Protein AF-A0A6L8I269-F1 (afdb_monomer_lite)

Structure (mmCIF, N/CA/C/O backbone):
data_AF-A0A6L8I269-F1
#
_entry.id   AF-A0A6L8I269-F1
#
loop_
_atom_site.group_PDB
_atom_site.id
_atom_site.type_symbol
_atom_site.label_atom_id
_atom_site.label_alt_id
_atom_site.label_comp_id
_atom_site.label_asym_id
_atom_site.label_entity_id
_atom_site.label_seq_id
_atom_site.pdbx_PDB_ins_code
_atom_site.Cartn_x
_atom_site.Cartn_y
_atom_site.Cartn_z
_atom_site.occupancy
_atom_site.B_iso_or_equiv
_atom_site.auth_seq_id
_atom_site.auth_comp_id
_atom_site.auth_asym_id
_atom_site.auth_atom_id
_atom_site.pdbx_PDB_model_num
ATOM 1 N N . MET A 1 1 ? 7.419 6.243 -29.966 1.00 48.81 1 MET A N 1
ATOM 2 C CA . MET A 1 1 ? 8.515 7.234 -30.049 1.00 48.81 1 MET A CA 1
ATOM 3 C C . MET A 1 1 ? 8.829 7.713 -28.636 1.00 48.81 1 MET A C 1
ATOM 5 O O . MET A 1 1 ? 7.966 8.327 -28.028 1.00 48.81 1 MET A O 1
ATOM 9 N N . GLN A 1 2 ? 9.992 7.366 -28.071 1.00 63.34 2 GLN A N 1
ATOM 10 C CA . GLN A 1 2 ? 10.485 8.017 -26.848 1.00 63.34 2 GLN A CA 1
ATOM 11 C C . GLN A 1 2 ? 11.105 9.352 -27.262 1.00 63.34 2 GLN A C 1
ATOM 13 O O . GLN A 1 2 ? 12.112 9.357 -27.960 1.00 63.34 2 GLN A O 1
ATOM 18 N N . THR A 1 3 ? 10.496 10.468 -26.867 1.00 68.25 3 THR A N 1
ATOM 19 C CA . THR A 1 3 ? 10.882 11.799 -27.364 1.00 68.25 3 THR A CA 1
ATOM 20 C C . THR A 1 3 ? 12.233 12.282 -26.811 1.00 68.25 3 THR A C 1
ATOM 22 O O . THR A 1 3 ? 12.860 13.129 -27.432 1.00 68.25 3 THR A O 1
ATOM 25 N N . TYR A 1 4 ? 12.724 11.707 -25.699 1.00 73.38 4 TYR A N 1
ATOM 26 C CA . TYR A 1 4 ? 14.024 12.038 -25.087 1.00 73.38 4 TYR A CA 1
ATOM 27 C C . TYR A 1 4 ? 14.638 10.806 -24.380 1.00 73.38 4 TYR A C 1
ATOM 29 O O . TYR A 1 4 ? 14.286 10.539 -23.228 1.00 73.38 4 TYR A O 1
ATOM 37 N N . PRO A 1 5 ? 15.490 10.001 -25.049 1.00 75.88 5 PRO A N 1
ATOM 38 C CA . PRO A 1 5 ? 16.078 8.768 -24.501 1.00 75.88 5 PRO A CA 1
ATOM 39 C C . PRO A 1 5 ? 17.049 9.006 -23.336 1.00 75.88 5 PRO A C 1
ATOM 41 O O . PRO A 1 5 ? 16.944 8.330 -22.313 1.00 75.88 5 PRO A O 1
ATOM 44 N N . ASP A 1 6 ? 17.915 10.012 -23.482 1.00 83.88 6 ASP A N 1
ATOM 45 C CA . ASP A 1 6 ? 19.083 10.254 -22.617 1.00 83.88 6 ASP A CA 1
ATOM 46 C C . ASP A 1 6 ? 18.875 11.396 -21.612 1.00 83.88 6 ASP A C 1
ATOM 48 O O . ASP A 1 6 ? 19.786 11.784 -20.884 1.00 83.88 6 ASP A O 1
ATOM 52 N N . ALA A 1 7 ? 17.668 11.966 -21.567 1.00 86.19 7 ALA A N 1
ATOM 53 C CA . ALA A 1 7 ? 17.349 13.061 -20.665 1.00 86.19 7 ALA A CA 1
ATOM 54 C C . ALA A 1 7 ? 17.232 12.558 -19.211 1.00 86.19 7 ALA A C 1
ATOM 56 O O . ALA A 1 7 ? 16.278 11.835 -18.896 1.00 86.19 7 ALA A O 1
ATOM 57 N N . PRO A 1 8 ? 18.115 12.985 -18.285 1.00 83.88 8 PRO A N 1
ATOM 58 C CA . PRO A 1 8 ? 18.091 12.506 -16.900 1.00 83.88 8 PRO A CA 1
ATOM 59 C C . PRO A 1 8 ? 16.817 12.933 -16.149 1.00 83.88 8 PRO A C 1
ATOM 61 O O . PRO A 1 8 ? 16.363 12.239 -15.242 1.00 83.88 8 PRO A O 1
ATOM 64 N N . TRP A 1 9 ? 16.181 14.037 -16.561 1.00 88.50 9 TRP A N 1
ATOM 65 C CA . TRP A 1 9 ? 14.955 14.566 -15.951 1.00 88.50 9 TRP A CA 1
ATOM 66 C C . TRP A 1 9 ? 13.683 13.784 -16.313 1.00 88.50 9 TRP A C 1
ATOM 68 O O . TRP A 1 9 ? 12.648 13.969 -15.670 1.00 88.50 9 TRP A O 1
ATOM 78 N N . ARG A 1 10 ? 13.732 12.890 -17.312 1.00 89.50 10 ARG A N 1
ATOM 79 C CA . ARG A 1 10 ? 12.554 12.147 -17.789 1.00 89.50 10 ARG A CA 1
ATOM 80 C C . ARG A 1 10 ? 11.895 11.328 -16.680 1.00 89.50 10 ARG A C 1
ATOM 82 O O . ARG A 1 10 ? 10.671 11.293 -16.593 1.00 89.50 10 ARG A O 1
ATOM 89 N N . TYR A 1 11 ? 12.697 10.698 -15.821 1.00 88.50 11 TYR A N 1
ATOM 90 C CA . TYR A 1 11 ? 12.182 9.920 -14.694 1.00 88.50 11 TYR A CA 1
ATOM 91 C C . TYR A 1 11 ? 11.537 10.812 -13.630 1.00 88.50 11 TYR A C 1
ATOM 93 O O . TYR A 1 11 ? 10.474 10.469 -13.124 1.00 88.50 11 TYR A O 1
ATOM 101 N N . ALA A 1 12 ? 12.120 11.982 -13.346 1.00 90.50 12 ALA A N 1
ATOM 102 C CA . ALA A 1 12 ? 11.536 12.938 -12.408 1.00 90.50 12 ALA A CA 1
ATOM 103 C C . ALA A 1 12 ? 10.151 13.407 -12.883 1.00 90.50 12 ALA A C 1
ATOM 105 O O . ALA A 1 12 ? 9.196 13.380 -12.112 1.00 90.50 12 ALA A O 1
ATOM 106 N N . VAL A 1 13 ? 10.015 13.738 -14.173 1.00 91.88 13 VAL A N 1
ATOM 107 C CA . VAL A 1 13 ? 8.730 14.145 -14.765 1.00 91.88 13 VAL A CA 1
ATOM 108 C C . VAL A 1 13 ? 7.716 12.998 -14.792 1.00 91.88 13 VAL A C 1
ATOM 110 O O . VAL A 1 13 ? 6.536 13.220 -14.525 1.00 91.88 13 VAL A O 1
ATOM 113 N N . ALA A 1 14 ? 8.159 11.769 -15.067 1.00 91.31 14 ALA A N 1
ATOM 114 C CA . ALA A 1 14 ? 7.287 10.595 -15.053 1.00 91.31 14 ALA A CA 1
ATOM 115 C C . ALA A 1 14 ? 6.715 10.288 -13.654 1.00 91.31 14 ALA A C 1
ATOM 117 O O . ALA A 1 14 ? 5.621 9.735 -13.555 1.00 91.31 14 ALA A O 1
ATOM 118 N N . VAL A 1 15 ? 7.426 10.661 -12.583 1.00 92.50 15 VAL A N 1
ATOM 119 C CA . VAL A 1 15 ? 7.004 10.457 -11.186 1.00 92.50 15 VAL A CA 1
ATOM 120 C C . VAL A 1 15 ? 6.164 11.624 -10.649 1.00 92.50 15 VAL A C 1
ATOM 122 O O . VAL A 1 15 ? 5.482 11.456 -9.644 1.00 92.50 15 VAL A O 1
ATOM 125 N N . THR A 1 16 ? 6.105 12.776 -11.325 1.00 94.94 16 THR A N 1
ATOM 126 C CA . THR A 1 16 ? 5.291 13.942 -10.917 1.00 94.94 16 THR A CA 1
ATOM 127 C C . THR A 1 16 ? 3.844 13.607 -10.505 1.00 94.94 16 THR A C 1
ATOM 129 O O . THR A 1 16 ? 3.394 14.134 -9.484 1.00 94.94 16 THR A O 1
ATOM 132 N N . PRO A 1 17 ? 3.106 12.698 -11.185 1.00 93.00 17 PRO A N 1
ATOM 133 C CA . PRO A 1 17 ? 1.753 12.314 -10.766 1.00 93.00 17 PRO A CA 1
ATOM 134 C C . PRO A 1 17 ? 1.684 11.624 -9.393 1.00 93.00 17 PRO A C 1
ATOM 136 O O . PRO A 1 17 ? 0.595 11.443 -8.854 1.00 93.00 17 PRO A O 1
ATOM 139 N N . MET A 1 18 ? 2.823 11.223 -8.820 1.00 94.12 18 MET A N 1
ATOM 140 C CA . MET A 1 18 ? 2.924 10.606 -7.497 1.00 94.12 18 MET A CA 1
ATOM 141 C C . MET A 1 18 ? 2.971 11.629 -6.354 1.00 94.12 18 MET A C 1
ATOM 143 O O . MET A 1 18 ? 2.751 11.262 -5.205 1.00 94.12 18 MET A O 1
ATOM 147 N N . ILE A 1 19 ? 3.200 12.919 -6.626 1.00 94.19 19 ILE A N 1
ATOM 148 C CA . ILE A 1 19 ? 3.261 13.955 -5.578 1.00 94.19 19 ILE A CA 1
ATOM 149 C C . ILE A 1 19 ? 1.962 14.018 -4.745 1.00 94.19 19 ILE A C 1
ATOM 151 O O . ILE A 1 19 ? 2.052 13.991 -3.514 1.00 94.19 19 ILE A O 1
ATOM 155 N N . PRO A 1 20 ? 0.752 14.019 -5.347 1.00 94.75 20 PRO A N 1
ATOM 156 C CA . PRO A 1 20 ? -0.498 13.983 -4.586 1.00 94.75 20 PRO A CA 1
ATOM 157 C C . PRO A 1 20 ? -0.627 12.764 -3.661 1.00 94.75 20 PRO A C 1
ATOM 159 O O . PRO A 1 20 ? -1.231 12.865 -2.593 1.00 94.75 20 PRO A O 1
ATOM 162 N N . TRP A 1 21 ? -0.029 11.623 -4.021 1.00 94.38 21 TRP A N 1
ATOM 163 C CA . TRP A 1 21 ? -0.115 10.396 -3.226 1.00 94.38 21 TRP A CA 1
ATOM 164 C C . TRP A 1 21 ? 0.522 10.531 -1.845 1.00 94.38 21 TRP A C 1
ATOM 166 O O . TRP A 1 21 ? 0.018 9.948 -0.888 1.00 94.38 21 TRP A O 1
ATOM 176 N N . VAL A 1 22 ? 1.562 11.353 -1.698 1.00 94.12 22 VAL A N 1
ATOM 177 C CA . VAL A 1 22 ? 2.181 11.622 -0.390 1.00 94.12 22 VAL A CA 1
ATOM 178 C C . VAL A 1 22 ? 1.165 12.246 0.574 1.00 94.12 22 VAL A C 1
ATOM 180 O O . VAL A 1 22 ? 1.066 11.848 1.737 1.00 94.12 22 VAL A O 1
ATOM 183 N N . PHE A 1 23 ? 0.344 13.176 0.078 1.00 96.12 23 PHE A N 1
ATOM 184 C CA . PHE A 1 23 ? -0.720 13.797 0.867 1.00 96.12 23 PHE A CA 1
ATOM 185 C C . PHE A 1 23 ? -1.838 12.809 1.198 1.00 96.12 23 PHE A C 1
ATOM 187 O O . PHE A 1 23 ? -2.338 12.817 2.324 1.00 96.12 23 PHE A O 1
ATOM 194 N N . ILE A 1 24 ? -2.191 11.927 0.255 1.00 95.94 24 ILE A N 1
ATOM 195 C CA . ILE A 1 24 ? -3.180 10.861 0.471 1.00 95.94 24 ILE A CA 1
ATOM 196 C C . ILE A 1 24 ? -2.722 9.934 1.598 1.00 95.94 24 ILE A C 1
ATOM 198 O O . ILE A 1 24 ? -3.495 9.679 2.519 1.00 95.94 24 ILE A O 1
ATOM 202 N N . VAL A 1 25 ? -1.461 9.492 1.589 1.00 95.00 25 VAL A N 1
ATOM 203 C CA . VAL A 1 25 ? -0.899 8.654 2.662 1.00 95.00 25 VAL A CA 1
ATOM 204 C C . VAL A 1 25 ? -0.986 9.371 4.011 1.00 95.00 25 VAL A C 1
ATOM 206 O O . VAL A 1 25 ? -1.460 8.794 4.989 1.00 95.00 25 VAL A O 1
ATOM 209 N N . GLY A 1 26 ? -0.608 10.651 4.075 1.00 95.88 26 GLY A N 1
ATOM 210 C CA . GLY A 1 26 ? -0.712 11.440 5.306 1.00 95.88 26 GLY A CA 1
ATOM 211 C C . GLY A 1 26 ? -2.153 11.607 5.807 1.00 95.88 26 GLY A C 1
ATOM 212 O O . GLY A 1 26 ? -2.409 11.533 7.012 1.00 95.88 26 GLY A O 1
ATOM 213 N N . ALA A 1 27 ? -3.108 11.813 4.898 1.00 96.38 27 ALA A N 1
ATOM 214 C CA . ALA A 1 27 ? -4.531 11.884 5.223 1.00 96.38 27 ALA A CA 1
ATOM 215 C C . ALA A 1 27 ? -5.062 10.540 5.739 1.00 96.38 27 ALA A C 1
ATOM 217 O O . ALA A 1 27 ? -5.767 10.511 6.746 1.00 96.38 27 ALA A O 1
ATOM 218 N N . TYR A 1 28 ? -4.659 9.438 5.108 1.00 94.25 28 TYR A N 1
ATOM 219 C CA . TYR A 1 28 ? -5.035 8.081 5.486 1.00 94.25 28 TYR A CA 1
ATOM 220 C C . TYR A 1 28 ? -4.510 7.723 6.882 1.00 94.25 28 TYR A C 1
ATOM 222 O O . TYR A 1 28 ? -5.280 7.329 7.752 1.00 94.25 28 TYR A O 1
ATOM 230 N N . VAL A 1 29 ? -3.229 7.977 7.167 1.00 95.06 29 VAL A N 1
ATOM 231 C CA . VAL A 1 29 ? -2.654 7.759 8.508 1.00 95.06 29 VAL A CA 1
ATOM 232 C C . VAL A 1 29 ? -3.382 8.590 9.567 1.00 95.06 29 VAL A C 1
ATOM 234 O O . VAL A 1 29 ? -3.672 8.096 10.657 1.00 95.06 29 VAL A O 1
ATOM 237 N N . ARG A 1 30 ? -3.716 9.850 9.261 1.00 95.19 30 ARG A N 1
ATOM 238 C CA . ARG A 1 30 ? -4.487 10.708 10.171 1.00 95.19 30 ARG A CA 1
ATOM 239 C C . ARG A 1 30 ? -5.897 10.172 10.417 1.00 95.19 30 ARG A C 1
ATOM 241 O O . ARG A 1 30 ? -6.372 10.276 11.542 1.00 95.19 30 ARG A O 1
ATOM 248 N N . TYR A 1 31 ? -6.543 9.625 9.392 1.00 95.00 31 TYR A N 1
ATOM 249 C CA . TYR A 1 31 ? -7.858 9.001 9.499 1.00 95.00 31 TYR A CA 1
ATOM 250 C C . TYR A 1 31 ? -7.824 7.792 10.443 1.00 95.00 31 TYR A C 1
ATOM 252 O O . TYR A 1 31 ? -8.576 7.774 11.413 1.00 95.00 31 TYR A O 1
ATOM 260 N N . TYR A 1 32 ? -6.878 6.865 10.257 1.00 92.88 32 TYR A N 1
ATOM 261 C CA . TYR A 1 32 ? -6.727 5.691 11.129 1.00 92.88 32 TYR A CA 1
ATOM 262 C C . TYR A 1 32 ? -6.426 6.041 12.585 1.00 92.88 32 TYR A C 1
ATOM 264 O O . TYR A 1 32 ? -6.964 5.415 13.488 1.00 92.88 32 TYR A O 1
ATOM 272 N N . ARG A 1 33 ? -5.609 7.071 12.833 1.00 92.38 33 ARG A N 1
ATOM 273 C CA . ARG A 1 33 ? -5.299 7.538 14.198 1.00 92.38 33 ARG A CA 1
ATOM 274 C C . ARG A 1 33 ? -6.490 8.158 14.933 1.00 92.38 33 ARG A C 1
ATOM 276 O O . ARG A 1 33 ? -6.394 8.385 16.131 1.00 92.38 33 ARG A O 1
ATOM 283 N N . ARG A 1 34 ? -7.560 8.513 14.218 1.00 95.06 34 ARG A N 1
ATOM 284 C CA . ARG A 1 34 ? -8.795 9.076 14.787 1.00 95.06 34 ARG A CA 1
ATOM 285 C C . ARG A 1 34 ? -9.913 8.040 14.908 1.00 95.06 34 ARG A C 1
ATOM 287 O O . ARG A 1 34 ? -10.993 8.393 15.370 1.00 95.06 34 ARG A O 1
ATOM 294 N N . MET A 1 35 ? -9.682 6.810 14.451 1.00 94.62 35 MET A N 1
ATOM 295 C CA . MET A 1 35 ? -10.624 5.712 14.627 1.00 94.62 35 MET A CA 1
ATOM 296 C C . MET A 1 35 ? -10.605 5.216 16.069 1.00 94.62 35 MET A C 1
ATOM 298 O O . MET A 1 35 ? -9.604 5.337 16.769 1.00 94.62 35 MET A O 1
ATOM 302 N N . ASP A 1 36 ? -11.725 4.631 16.477 1.00 94.12 36 ASP A N 1
ATOM 303 C CA . ASP A 1 36 ? -11.819 3.861 17.712 1.00 94.12 36 ASP A CA 1
ATOM 304 C C . ASP A 1 36 ? -10.853 2.656 17.683 1.00 94.12 36 ASP A C 1
ATOM 306 O O . ASP A 1 36 ? -10.560 2.102 16.616 1.00 94.12 36 ASP A O 1
ATOM 310 N N . GLU A 1 37 ? -10.379 2.229 18.853 1.00 93.19 37 GLU A N 1
ATOM 311 C CA . GLU A 1 37 ? -9.386 1.167 19.021 1.00 93.19 37 GLU A CA 1
ATOM 312 C C . GLU A 1 37 ? -9.842 -0.150 18.38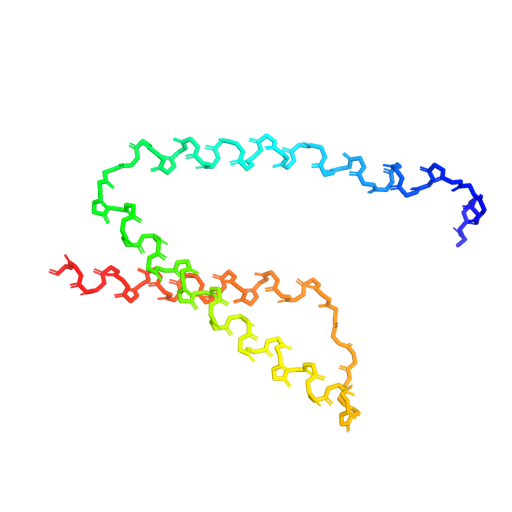6 1.00 93.19 37 GLU A C 1
ATOM 314 O O . GLU A 1 37 ? -9.044 -0.834 17.740 1.00 93.19 37 GLU A O 1
ATOM 319 N N . LEU A 1 38 ? -11.130 -0.496 18.518 1.00 92.06 38 LEU A N 1
ATOM 320 C CA . LEU A 1 38 ? -11.688 -1.716 17.928 1.00 92.06 38 LEU A CA 1
ATOM 321 C 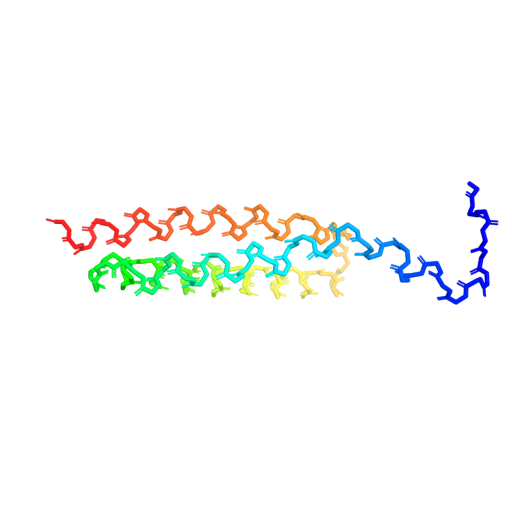C . LEU A 1 38 ? -11.583 -1.694 16.397 1.00 92.06 38 LEU A C 1
ATOM 323 O O . LEU A 1 38 ? -11.102 -2.646 15.781 1.00 92.06 38 LEU A O 1
ATOM 327 N N . HIS A 1 39 ? -11.977 -0.579 15.780 1.00 89.94 39 HIS A N 1
ATOM 328 C CA . HIS A 1 39 ? -11.915 -0.400 14.330 1.00 89.94 39 HIS A CA 1
ATOM 329 C C . HIS A 1 39 ? -10.469 -0.395 13.823 1.00 89.94 39 HIS A C 1
ATOM 331 O O . HIS A 1 39 ? -10.176 -0.978 12.776 1.00 89.94 39 HIS A O 1
ATOM 337 N N . GLN A 1 40 ? -9.550 0.220 14.574 1.00 93.44 40 GLN A N 1
ATOM 338 C CA . GLN A 1 40 ? -8.130 0.220 14.242 1.00 93.44 40 GLN A CA 1
ATOM 339 C C . GLN A 1 40 ? -7.536 -1.195 14.299 1.00 93.44 40 GLN A C 1
ATOM 341 O O . GLN A 1 40 ? -6.812 -1.580 13.381 1.00 93.44 40 GLN A O 1
ATOM 346 N N . ARG A 1 41 ? -7.870 -1.989 15.327 1.00 92.44 41 ARG A N 1
ATOM 347 C CA . ARG A 1 41 ? -7.433 -3.391 15.448 1.00 92.44 41 ARG A CA 1
ATOM 348 C C . ARG A 1 41 ? -7.945 -4.250 14.296 1.00 92.44 41 ARG A C 1
ATOM 350 O O . ARG A 1 41 ? -7.137 -4.886 13.628 1.00 92.44 41 ARG A O 1
ATOM 357 N N . MET A 1 42 ? -9.244 -4.191 13.994 1.00 92.56 42 MET A N 1
ATOM 358 C CA . MET A 1 42 ? -9.833 -4.926 12.864 1.00 92.56 42 MET A CA 1
ATOM 359 C C . MET A 1 42 ? -9.150 -4.584 11.537 1.00 92.56 42 MET A C 1
ATOM 361 O O . MET A 1 42 ? -8.870 -5.460 10.718 1.00 92.56 42 MET A O 1
ATOM 365 N N . ALA A 1 43 ? -8.882 -3.300 11.299 1.00 92.69 43 ALA A N 1
ATOM 366 C CA . ALA A 1 43 ? -8.256 -2.878 10.060 1.00 92.69 43 ALA A CA 1
ATOM 367 C C . ALA A 1 43 ? -6.779 -3.280 9.969 1.00 92.69 43 ALA A C 1
ATOM 369 O O . ALA A 1 43 ? -6.317 -3.616 8.879 1.00 92.6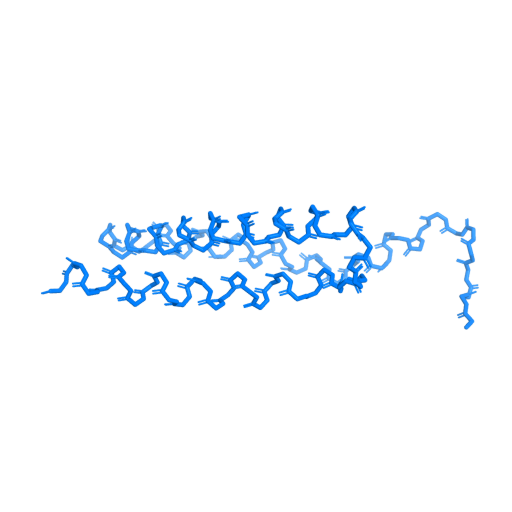9 43 ALA A O 1
ATOM 370 N N . LEU A 1 44 ? -6.052 -3.276 11.091 1.00 93.38 44 LEU A N 1
ATOM 371 C CA . LEU A 1 44 ? -4.682 -3.781 11.159 1.00 93.38 44 LEU A CA 1
ATOM 372 C C . LEU A 1 44 ? -4.626 -5.291 10.919 1.00 93.38 44 LEU A C 1
ATOM 374 O O . LEU A 1 44 ? -3.778 -5.734 10.153 1.00 93.38 44 LEU A O 1
ATOM 378 N N . GLU A 1 45 ? -5.542 -6.069 11.499 1.00 94.06 45 GLU A N 1
ATOM 379 C CA . GLU A 1 45 ? -5.665 -7.510 11.235 1.00 94.06 45 GLU A CA 1
ATOM 380 C C . GLU A 1 45 ? -5.936 -7.781 9.751 1.00 94.06 45 GLU A C 1
ATOM 382 O O . GLU A 1 45 ? -5.242 -8.579 9.117 1.00 94.06 45 GLU A O 1
ATOM 387 N N . ALA A 1 46 ? -6.891 -7.054 9.164 1.00 94.50 46 ALA A N 1
ATOM 388 C CA . ALA A 1 46 ? -7.204 -7.149 7.743 1.00 94.50 46 ALA A CA 1
ATOM 389 C C . ALA A 1 46 ? -6.001 -6.793 6.857 1.00 94.50 46 ALA A C 1
ATOM 391 O O . ALA A 1 46 ? -5.733 -7.472 5.865 1.00 94.50 46 ALA A O 1
ATOM 392 N N . PHE A 1 47 ? -5.273 -5.730 7.206 1.00 94.69 47 PHE A N 1
ATOM 393 C CA . PHE A 1 47 ? -4.087 -5.294 6.475 1.00 94.69 47 PHE A CA 1
ATOM 394 C C . PHE A 1 47 ? -2.937 -6.297 6.611 1.00 94.69 47 PHE A C 1
ATOM 396 O O . PHE A 1 47 ? -2.288 -6.612 5.618 1.00 94.69 47 PHE A O 1
ATOM 403 N N . ALA A 1 48 ? -2.714 -6.848 7.806 1.00 95.50 48 ALA A N 1
ATOM 404 C CA . ALA A 1 48 ? -1.699 -7.866 8.052 1.00 95.50 48 ALA A CA 1
ATOM 405 C C . ALA A 1 48 ? -1.972 -9.139 7.239 1.00 95.50 48 ALA A C 1
ATOM 407 O O . ALA A 1 48 ? -1.059 -9.663 6.599 1.00 95.50 48 ALA A O 1
ATOM 408 N N . PHE A 1 49 ? -3.230 -9.590 7.191 1.00 95.38 49 PHE A N 1
ATOM 409 C CA . PHE A 1 49 ? -3.640 -10.710 6.346 1.00 95.38 49 PHE A CA 1
ATOM 410 C C . PHE A 1 49 ? -3.394 -10.419 4.861 1.00 95.38 49 PHE A C 1
ATOM 412 O O . PHE A 1 49 ? -2.788 -11.230 4.160 1.00 95.38 49 PHE A O 1
ATOM 419 N N . ALA A 1 50 ? -3.810 -9.241 4.387 1.00 96.94 50 ALA A N 1
ATOM 420 C CA . ALA A 1 50 ? -3.608 -8.832 3.003 1.00 96.94 50 ALA A CA 1
ATOM 421 C C . ALA A 1 50 ? -2.133 -8.782 2.621 1.00 96.94 50 ALA A C 1
ATOM 423 O O . ALA A 1 50 ? -1.744 -9.288 1.570 1.00 96.94 50 ALA A O 1
ATOM 424 N N . PHE A 1 51 ? -1.314 -8.195 3.488 1.00 96.69 51 PHE A N 1
ATOM 425 C CA . PHE A 1 51 ? 0.119 -8.062 3.302 1.00 96.69 51 PHE A CA 1
ATOM 426 C C . PHE A 1 51 ? 0.798 -9.433 3.242 1.00 96.69 51 PHE A C 1
ATOM 428 O O . PHE A 1 51 ? 1.486 -9.728 2.265 1.00 96.69 51 PHE A O 1
ATOM 435 N N . ALA A 1 52 ? 0.553 -10.297 4.232 1.00 96.56 52 ALA A N 1
ATOM 436 C CA . ALA A 1 52 ? 1.142 -11.632 4.289 1.00 96.56 52 ALA A CA 1
ATOM 437 C C . ALA A 1 52 ? 0.692 -12.511 3.111 1.00 96.56 52 ALA A C 1
ATOM 439 O O . ALA A 1 52 ? 1.522 -13.151 2.467 1.00 96.56 52 ALA A O 1
ATOM 440 N N . GLY A 1 53 ? -0.604 -12.500 2.782 1.00 96.88 53 GLY A N 1
ATOM 441 C CA . GLY A 1 53 ? -1.144 -13.244 1.646 1.00 96.88 53 GLY A CA 1
ATOM 442 C C . GLY A 1 53 ? -0.600 -12.744 0.306 1.00 96.88 53 GLY A C 1
ATOM 443 O O . GLY A 1 53 ? -0.237 -13.549 -0.549 1.00 96.88 53 GLY A O 1
ATOM 444 N N . THR A 1 54 ? -0.466 -11.425 0.135 1.00 96.69 54 THR A N 1
ATOM 445 C CA . THR A 1 54 ? 0.126 -10.847 -1.080 1.00 96.69 54 THR A CA 1
ATOM 446 C C . THR A 1 54 ? 1.590 -11.244 -1.199 1.00 96.69 54 THR A C 1
ATOM 448 O O . THR A 1 54 ? 1.988 -11.698 -2.263 1.00 96.69 54 THR A O 1
ATOM 451 N N . ALA A 1 55 ? 2.377 -11.130 -0.122 1.00 95.62 55 ALA A N 1
ATOM 452 C CA . ALA A 1 55 ? 3.788 -11.516 -0.112 1.00 95.62 55 ALA A CA 1
ATOM 453 C C . ALA A 1 55 ? 3.983 -13.003 -0.441 1.00 95.62 55 ALA A C 1
ATOM 455 O O . ALA A 1 55 ? 4.840 -13.351 -1.251 1.00 95.62 55 ALA A O 1
ATOM 456 N N . LEU A 1 56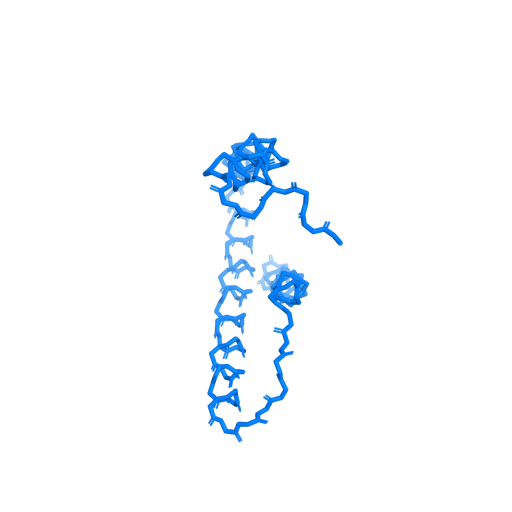 ? 3.153 -13.882 0.130 1.00 96.88 56 LEU A N 1
ATOM 457 C CA . LEU A 1 56 ? 3.176 -15.309 -0.182 1.00 96.88 56 LEU A CA 1
ATOM 458 C C . LEU A 1 56 ? 2.937 -15.550 -1.679 1.00 96.88 56 LEU A C 1
ATOM 460 O O . LEU A 1 56 ? 3.698 -16.278 -2.316 1.00 96.88 56 LEU A O 1
ATOM 464 N N . LEU A 1 57 ? 1.911 -14.920 -2.258 1.00 95.31 57 LEU A N 1
ATOM 465 C CA . LEU A 1 57 ? 1.553 -15.110 -3.665 1.00 95.31 57 LEU A CA 1
ATOM 466 C C . LEU A 1 57 ? 2.570 -14.488 -4.627 1.00 95.31 57 LEU A C 1
ATOM 468 O O . LEU A 1 57 ? 2.907 -15.114 -5.630 1.00 95.31 57 LEU A O 1
ATOM 472 N N . THR A 1 58 ? 3.093 -13.296 -4.336 1.00 93.81 58 THR A N 1
ATOM 473 C CA . THR A 1 58 ? 4.101 -12.649 -5.187 1.00 93.81 58 THR A CA 1
ATOM 474 C C . THR A 1 58 ? 5.428 -13.392 -5.149 1.00 93.81 58 THR A C 1
ATOM 476 O O . THR A 1 58 ? 6.041 -13.562 -6.199 1.00 93.81 58 THR A O 1
ATOM 479 N N . PHE A 1 59 ? 5.853 -13.907 -3.991 1.00 94.25 59 PHE A N 1
ATOM 480 C CA . PHE A 1 59 ? 7.035 -14.767 -3.916 1.00 94.25 59 PHE A CA 1
ATOM 481 C C . PHE A 1 59 ? 6.818 -16.096 -4.627 1.00 94.25 59 PHE A C 1
ATOM 483 O O . PHE A 1 59 ? 7.674 -16.496 -5.410 1.00 94.25 59 PHE A O 1
ATOM 490 N N . THR A 1 60 ? 5.661 -16.736 -4.437 1.00 94.56 60 THR A N 1
ATOM 491 C CA . THR A 1 60 ? 5.301 -17.947 -5.192 1.00 94.56 60 THR A CA 1
ATOM 492 C C . THR A 1 60 ? 5.399 -17.692 -6.695 1.00 94.56 60 THR A C 1
ATOM 494 O O . THR A 1 60 ? 6.020 -18.472 -7.413 1.00 94.56 60 THR A O 1
ATOM 497 N N . TYR A 1 61 ? 4.867 -16.563 -7.171 1.00 92.75 61 TYR A N 1
ATOM 498 C CA . TYR A 1 61 ? 4.966 -16.189 -8.578 1.00 92.75 61 TYR A CA 1
ATOM 499 C C . TYR A 1 61 ? 6.400 -15.888 -9.022 1.00 92.75 61 TYR A C 1
ATOM 501 O O . TYR A 1 61 ? 6.790 -16.284 -10.113 1.00 92.75 61 TYR A O 1
ATOM 509 N N . GLY A 1 62 ? 7.208 -15.243 -8.180 1.00 91.19 62 GLY A N 1
ATOM 510 C CA . GLY A 1 62 ? 8.630 -15.024 -8.451 1.00 91.19 62 GLY A CA 1
ATOM 511 C C . GLY A 1 62 ? 9.400 -16.334 -8.629 1.00 91.19 62 GLY A C 1
ATOM 512 O O . GLY A 1 62 ? 10.218 -16.448 -9.536 1.00 91.19 62 GLY A O 1
ATOM 513 N N . PHE A 1 63 ? 9.090 -17.360 -7.829 1.00 92.69 63 PHE A N 1
ATOM 514 C CA . PHE A 1 63 ? 9.647 -18.701 -8.024 1.00 92.69 63 PHE A CA 1
ATOM 515 C C . PHE A 1 63 ? 9.177 -19.352 -9.326 1.00 92.69 63 PHE A C 1
ATOM 517 O O . PHE A 1 63 ? 9.974 -19.984 -10.016 1.00 92.69 63 PHE A O 1
ATOM 524 N N . LEU A 1 64 ? 7.910 -19.163 -9.695 1.00 92.31 64 LEU A N 1
ATOM 525 C CA . LEU A 1 64 ? 7.384 -19.638 -10.974 1.00 92.31 64 LEU A CA 1
ATOM 526 C C . LEU A 1 64 ? 8.019 -18.911 -12.173 1.00 92.31 64 LEU A C 1
ATOM 528 O O . LEU A 1 64 ? 8.253 -19.545 -13.198 1.00 92.31 64 LEU A O 1
ATOM 532 N N . ASP A 1 65 ? 8.355 -17.623 -12.049 1.00 91.19 65 ASP A N 1
ATOM 533 C CA . ASP A 1 65 ? 9.081 -16.861 -13.080 1.00 91.19 65 ASP A CA 1
ATOM 534 C C . ASP A 1 65 ? 10.476 -17.468 -13.324 1.00 91.19 65 ASP A C 1
ATOM 536 O O . ASP A 1 65 ? 10.872 -17.658 -1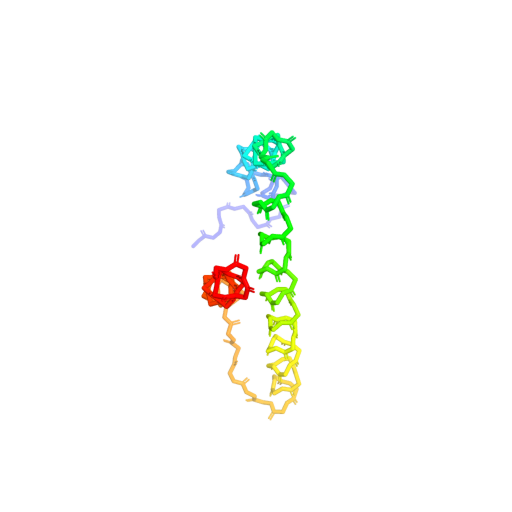4.474 1.00 91.19 65 ASP A O 1
ATOM 540 N N . PHE A 1 66 ? 11.178 -17.916 -12.270 1.00 89.50 66 PHE A N 1
ATOM 541 C CA . PHE A 1 66 ? 12.429 -18.679 -12.425 1.00 89.50 66 PHE A CA 1
ATOM 542 C C . PHE A 1 66 ? 12.241 -20.028 -13.142 1.00 89.50 66 PHE A C 1
ATOM 544 O O . PHE A 1 66 ? 13.179 -20.516 -13.770 1.00 89.50 66 PHE A O 1
ATOM 551 N N . ALA A 1 67 ? 11.044 -20.618 -13.082 1.00 93.06 67 ALA A N 1
ATOM 552 C CA . ALA A 1 67 ? 10.688 -21.851 -13.786 1.00 93.06 67 ALA A CA 1
ATOM 553 C C . ALA A 1 67 ? 10.142 -21.619 -15.214 1.00 93.06 67 ALA A C 1
ATOM 555 O O . ALA A 1 67 ? 9.775 -22.581 -15.888 1.00 93.06 67 ALA A O 1
ATOM 556 N N . GLY A 1 68 ? 10.092 -20.367 -15.690 1.00 91.62 68 GLY A N 1
ATOM 557 C CA . GLY A 1 68 ? 9.646 -20.012 -17.042 1.00 91.62 68 GLY A CA 1
ATOM 558 C C . GLY A 1 68 ? 8.169 -19.624 -17.160 1.00 91.62 68 GLY A C 1
ATOM 559 O O . GLY A 1 68 ? 7.628 -19.626 -18.268 1.00 91.62 68 GLY A O 1
ATOM 560 N N . ALA A 1 69 ? 7.497 -19.295 -16.051 1.00 90.75 69 ALA A N 1
ATOM 561 C CA . ALA A 1 69 ? 6.147 -18.739 -16.103 1.00 90.75 69 ALA A CA 1
ATOM 562 C C . ALA A 1 69 ? 6.109 -17.384 -16.851 1.00 90.75 69 ALA A C 1
ATOM 564 O O . ALA A 1 69 ? 7.114 -16.675 -16.916 1.00 90.75 69 ALA A O 1
ATOM 565 N N . PRO A 1 70 ? 4.958 -16.984 -17.425 1.00 90.00 70 PRO A N 1
ATOM 566 C CA . PRO A 1 70 ? 4.840 -15.711 -18.137 1.00 90.00 70 PRO A CA 1
ATOM 567 C C . PRO A 1 70 ? 5.128 -14.502 -17.237 1.00 90.00 70 PRO A C 1
ATOM 569 O O . PRO A 1 70 ? 4.762 -14.486 -16.068 1.00 90.00 70 PRO A O 1
ATOM 572 N N . ARG A 1 71 ? 5.690 -13.413 -17.763 1.00 87.12 71 ARG A N 1
ATOM 573 C CA . ARG A 1 71 ? 5.858 -12.196 -16.950 1.00 87.12 71 ARG A CA 1
ATOM 574 C C . ARG A 1 71 ? 4.527 -11.477 -16.752 1.00 87.12 71 ARG A C 1
ATOM 576 O O . ARG A 1 71 ? 3.914 -11.022 -17.716 1.00 87.12 71 ARG A O 1
ATOM 583 N N . ILE A 1 72 ? 4.107 -11.334 -15.496 1.00 88.44 72 ILE A N 1
ATOM 584 C CA . ILE A 1 72 ? 2.922 -10.557 -15.116 1.00 88.44 72 ILE A CA 1
ATOM 585 C C . ILE A 1 72 ? 3.334 -9.125 -14.781 1.00 88.44 72 ILE A C 1
ATOM 587 O O . ILE A 1 72 ? 4.400 -8.862 -14.227 1.00 88.44 72 ILE A O 1
ATOM 591 N N . ASN A 1 73 ? 2.465 -8.179 -15.125 1.00 90.12 73 ASN A N 1
ATOM 592 C CA . ASN A 1 73 ? 2.669 -6.781 -14.798 1.00 90.12 73 ASN A CA 1
ATOM 593 C C . ASN A 1 73 ? 2.487 -6.528 -13.287 1.00 90.12 73 ASN A C 1
ATOM 595 O O . ASN A 1 73 ? 1.479 -6.917 -12.702 1.00 90.12 73 ASN A O 1
ATOM 599 N N . TRP A 1 74 ? 3.410 -5.790 -12.669 1.00 87.75 74 TRP A N 1
ATOM 600 C CA . TRP A 1 74 ? 3.326 -5.355 -11.269 1.00 87.75 74 TRP A CA 1
ATOM 601 C C . TRP A 1 74 ? 2.023 -4.623 -10.917 1.00 87.75 74 TRP A C 1
ATOM 603 O O . TRP A 1 74 ? 1.596 -4.649 -9.765 1.00 87.75 74 TRP A O 1
ATOM 613 N N . TRP A 1 75 ? 1.335 -4.046 -11.907 1.00 91.00 75 TRP A N 1
ATOM 614 C CA . TRP A 1 75 ? -0.004 -3.475 -11.739 1.00 91.00 75 TRP A CA 1
ATOM 615 C C . TRP A 1 75 ? -1.044 -4.456 -11.171 1.00 91.00 75 TRP A C 1
ATOM 617 O O . TRP A 1 75 ? -1.980 -4.004 -10.523 1.00 91.00 75 TRP A O 1
ATOM 627 N N . PHE A 1 76 ? -0.880 -5.774 -11.344 1.00 91.12 76 PHE A N 1
ATOM 628 C CA . PHE A 1 76 ? -1.791 -6.787 -10.786 1.00 91.12 76 PHE A CA 1
ATOM 629 C C . PHE A 1 76 ? -1.591 -7.047 -9.287 1.00 91.12 76 PHE A C 1
ATOM 631 O O . PHE A 1 76 ? -2.494 -7.567 -8.630 1.00 91.12 76 PHE A O 1
ATOM 638 N N . VAL A 1 77 ? -0.451 -6.642 -8.720 1.00 93.56 77 VAL A N 1
ATOM 639 C CA . VAL A 1 77 ? -0.166 -6.822 -7.288 1.00 93.56 77 VAL A CA 1
ATOM 640 C C . VAL A 1 77 ? -1.107 -5.973 -6.436 1.00 93.56 77 VAL A C 1
ATOM 642 O O . VAL A 1 77 ? -1.571 -6.423 -5.392 1.00 93.56 77 VAL A O 1
ATOM 645 N N . TRP A 1 78 ? -1.442 -4.764 -6.893 1.00 93.00 78 TRP A N 1
ATOM 646 C CA . TRP A 1 78 ? -2.320 -3.874 -6.138 1.00 93.00 78 TRP A CA 1
ATOM 647 C C . TRP A 1 78 ? -3.769 -4.397 -6.047 1.00 93.00 78 TRP A C 1
ATOM 649 O O . TRP A 1 78 ? -4.268 -4.508 -4.927 1.00 93.00 78 TRP A O 1
ATOM 659 N N . PRO A 1 79 ? -4.437 -4.812 -7.147 1.00 94.69 79 PRO A N 1
ATOM 660 C CA . PRO A 1 79 ? -5.737 -5.482 -7.078 1.00 94.69 79 PRO A CA 1
ATOM 661 C C . PRO A 1 79 ? -5.723 -6.760 -6.239 1.00 94.69 79 PRO A C 1
ATOM 663 O O . PRO A 1 79 ? -6.674 -7.005 -5.500 1.00 94.69 79 PRO A O 1
ATOM 666 N N . LEU A 1 80 ? -4.649 -7.553 -6.316 1.00 95.62 80 LEU A N 1
ATOM 667 C CA . LEU A 1 80 ? -4.497 -8.755 -5.500 1.00 95.62 80 LEU A CA 1
ATOM 668 C C . LEU A 1 80 ? -4.499 -8.415 -4.004 1.00 95.62 80 LEU A C 1
ATOM 670 O O . LEU A 1 80 ? -5.269 -8.990 -3.234 1.00 95.62 80 LEU A O 1
ATOM 674 N N . MET A 1 81 ? -3.685 -7.437 -3.605 1.00 96.12 81 MET A N 1
ATOM 675 C CA . MET A 1 81 ? -3.631 -6.968 -2.224 1.00 96.12 81 MET A CA 1
ATOM 676 C 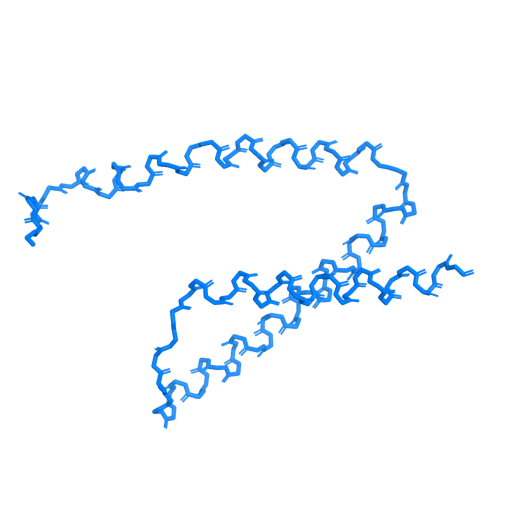C . MET A 1 81 ? -4.970 -6.379 -1.774 1.00 96.12 81 MET A C 1
ATOM 678 O O . MET A 1 81 ? -5.423 -6.672 -0.670 1.00 96.12 81 MET A O 1
ATOM 682 N N . ALA A 1 82 ? -5.638 -5.598 -2.628 1.00 95.31 82 ALA A N 1
ATOM 683 C CA . ALA A 1 82 ? -6.952 -5.033 -2.334 1.00 95.31 82 ALA A CA 1
ATOM 684 C C . ALA A 1 82 ? -8.013 -6.125 -2.116 1.00 95.31 82 ALA A C 1
ATOM 686 O O . ALA A 1 82 ? -8.786 -6.045 -1.162 1.00 95.31 82 ALA A O 1
ATOM 687 N N . ALA A 1 83 ? -8.021 -7.174 -2.944 1.00 96.56 83 ALA A N 1
ATOM 688 C CA . ALA A 1 83 ? -8.925 -8.310 -2.783 1.00 96.56 83 ALA A CA 1
ATOM 689 C C . ALA A 1 83 ? -8.681 -9.039 -1.453 1.00 96.56 83 ALA A C 1
ATOM 691 O O . ALA A 1 83 ? -9.624 -9.279 -0.697 1.00 96.56 83 ALA A O 1
ATOM 692 N N . LEU A 1 84 ? -7.417 -9.324 -1.123 1.00 96.06 84 LEU A N 1
ATOM 693 C CA . LEU A 1 84 ? -7.064 -9.955 0.149 1.00 96.06 84 LEU A CA 1
ATOM 694 C C . LEU A 1 84 ? -7.394 -9.067 1.353 1.00 96.06 84 LEU A C 1
ATOM 696 O O . LEU A 1 84 ? -7.823 -9.578 2.382 1.00 96.06 84 LEU A O 1
ATOM 700 N N . TRP A 1 85 ? -7.258 -7.747 1.228 1.00 95.62 85 TRP A N 1
ATOM 701 C CA . TRP A 1 85 ? -7.621 -6.796 2.278 1.00 95.62 85 TRP A CA 1
ATOM 702 C C . TRP A 1 85 ? -9.122 -6.747 2.538 1.00 95.62 85 TRP A C 1
ATOM 704 O O . TRP A 1 85 ? -9.544 -6.768 3.694 1.00 95.62 85 TRP A O 1
ATOM 714 N N . ILE A 1 86 ? -9.938 -6.768 1.483 1.00 94.25 86 ILE A N 1
ATOM 715 C CA . ILE A 1 86 ? -11.395 -6.866 1.606 1.00 94.25 86 ILE A CA 1
ATOM 716 C C . ILE A 1 86 ? -11.775 -8.169 2.321 1.00 94.25 86 ILE A C 1
ATOM 718 O O . ILE A 1 86 ? -12.550 -8.134 3.279 1.00 94.25 86 ILE A O 1
ATOM 722 N N . ILE A 1 87 ? -11.191 -9.301 1.909 1.00 93.81 87 ILE A N 1
ATOM 723 C CA . ILE A 1 87 ? -11.415 -10.613 2.537 1.00 93.81 87 ILE A CA 1
ATOM 724 C C . ILE A 1 87 ? -11.004 -10.582 4.014 1.00 93.81 87 ILE A C 1
ATOM 726 O O . ILE A 1 87 ? -11.803 -10.944 4.877 1.00 93.81 87 ILE A O 1
ATOM 730 N N . GLY A 1 88 ? -9.802 -10.084 4.318 1.00 91.19 88 GLY A N 1
ATOM 731 C CA . GLY A 1 88 ? -9.305 -9.930 5.685 1.00 91.19 88 GLY A CA 1
ATOM 732 C C . GLY A 1 88 ? -10.225 -9.060 6.542 1.00 91.19 88 GLY A C 1
ATOM 733 O O . GLY A 1 88 ? -10.501 -9.399 7.688 1.00 91.19 88 GLY A O 1
ATOM 734 N N . GLY A 1 89 ? -10.788 -7.992 5.971 1.00 90.50 89 GLY A N 1
ATOM 735 C CA . GLY A 1 89 ? -11.756 -7.126 6.644 1.00 90.50 89 GLY A CA 1
ATOM 736 C C . GLY A 1 89 ? -13.079 -7.824 6.959 1.00 90.50 89 GLY A C 1
ATOM 737 O O . GLY A 1 89 ? -13.646 -7.608 8.028 1.00 90.50 89 GLY A O 1
ATOM 738 N N . PHE A 1 90 ? -13.579 -8.683 6.067 1.00 90.75 90 PHE A N 1
ATOM 739 C CA . PHE A 1 90 ? -14.765 -9.499 6.348 1.00 90.75 90 PHE A CA 1
ATOM 740 C C . PHE A 1 90 ? -14.512 -10.531 7.449 1.00 90.75 90 PHE A C 1
ATOM 742 O O . PHE A 1 90 ? -15.357 -10.688 8.331 1.00 90.75 90 PHE A O 1
ATOM 749 N N . VAL A 1 91 ? -13.354 -11.194 7.423 1.00 89.00 91 VAL A N 1
ATOM 750 C CA . VAL A 1 91 ? -12.966 -12.178 8.443 1.00 89.00 91 VAL A CA 1
ATOM 751 C C . VAL A 1 91 ? -12.802 -11.510 9.808 1.00 89.00 91 VAL A C 1
ATOM 753 O O . VAL A 1 91 ? -13.395 -11.979 10.777 1.00 89.00 91 VAL A O 1
ATOM 756 N N . ALA A 1 92 ? -12.086 -10.383 9.875 1.00 88.25 92 ALA A N 1
ATOM 757 C CA . ALA A 1 92 ? -11.903 -9.628 11.111 1.00 88.25 92 ALA A CA 1
ATOM 758 C C . ALA A 1 92 ? -13.251 -9.165 11.681 1.00 88.25 92 ALA A C 1
ATOM 760 O O . ALA A 1 92 ? -13.541 -9.407 12.846 1.00 88.25 92 ALA A O 1
ATOM 761 N N . ARG A 1 93 ? -14.145 -8.596 10.859 1.00 85.69 93 ARG A N 1
ATOM 762 C CA . ARG A 1 93 ? -15.485 -8.193 11.326 1.00 85.69 93 ARG A CA 1
ATOM 763 C C . ARG A 1 93 ? -16.276 -9.344 11.944 1.00 85.69 93 ARG A C 1
ATOM 765 O O . ARG A 1 93 ? -16.915 -9.136 12.964 1.00 85.69 93 ARG A O 1
ATOM 772 N N . LYS A 1 94 ? -16.228 -10.542 11.353 1.00 82.94 94 LYS A N 1
ATOM 773 C CA . LYS A 1 94 ? -16.927 -11.723 11.886 1.00 82.94 94 LYS A CA 1
ATOM 774 C C . LYS A 1 94 ? -16.346 -12.201 13.223 1.00 82.94 94 LYS A C 1
ATOM 776 O O . LYS A 1 94 ? -17.062 -12.811 13.998 1.00 82.94 94 LYS A O 1
ATOM 781 N N . HIS A 1 95 ? -15.060 -11.971 13.473 1.00 80.75 95 HIS A N 1
ATOM 782 C CA . HIS A 1 95 ? -14.405 -12.402 14.708 1.00 80.75 95 HIS A CA 1
ATOM 783 C C . HIS A 1 95 ? -14.822 -11.568 15.933 1.00 80.75 95 HIS A C 1
ATOM 785 O O . HIS A 1 95 ? -14.785 -12.061 17.055 1.00 80.75 95 HIS A O 1
ATOM 791 N N . TRP A 1 96 ? -15.208 -10.310 15.717 1.00 74.94 96 TRP A N 1
ATOM 792 C CA . TRP A 1 96 ? -15.483 -9.331 16.774 1.00 74.94 96 TRP A CA 1
ATOM 793 C C . TRP A 1 96 ? -16.977 -8.949 16.905 1.00 74.94 96 TRP A C 1
ATOM 795 O O . TRP A 1 96 ? -17.297 -8.083 17.719 1.00 74.94 96 TRP A O 1
ATOM 805 N N . LEU A 1 97 ? -17.866 -9.557 16.105 1.00 71.25 97 LEU A N 1
ATOM 806 C CA . LEU A 1 97 ? -19.336 -9.463 16.184 1.00 71.25 97 LEU A CA 1
ATOM 807 C C . LEU A 1 97 ? -19.909 -10.734 16.816 1.00 71.25 97 LEU A C 1
ATOM 809 O O . LEU A 1 97 ? -20.839 -10.599 17.638 1.00 71.25 97 LEU A O 1
#

Foldseek 3Di:
DPPDDPDPCPVVVVCVVCPVVVVVVVVVVVVLVPDDPLVNVLQVQLLVQLVVVLVVVVVVVVVVVVVVDDDDDPVVSVVSSVVSSVVSSVVSVVVVD

Secondary structure (DSSP, 8-state):
--S-SS-TTHHHHHHGGGHHHHHHHHHHHHHHTTS-HHHHHHHHHHHHHHHHHHHHHHHHHHHHHHTTPPPPPGGGHHHHHHHHHHHHHHHHHHHH-

Radius of gyration: 18.5 Å; chains: 1; bounding box: 38×36×49 Å

Sequence (97 aa):
MQTYPDAPWRYAVAVTPMIPWVFIVGAYVRYYRRMDELHQRMALEAFAFAFAGTALLTFTYGFLDFAGAPRINWWFVWPLMAALWIIGGFVARKHWL

pLDDT: mean 90.85, std 7.53, range [48.81, 96.94]